Protein AF-A0A3S1TI71-F1 (afdb_monomer_lite)

Foldseek 3Di:
DKWKDKQNHTWDWDDDPPDIDTDDDDPLCQLQDQDDPVDGHQHIKMKMKDADPVGDIDIDMDGPHHDD

pLDDT: mean 94.46, std 3.44, range [77.56, 98.5]

Structure (mmCIF, N/CA/C/O backbone):
data_AF-A0A3S1TI71-F1
#
_entry.id   AF-A0A3S1TI71-F1
#
loop_
_atom_site.group_PDB
_atom_site.id
_atom_site.type_symbol
_atom_site.label_atom_id
_atom_site.label_alt_id
_atom_site.label_comp_id
_atom_site.label_asym_id
_atom_site.label_entity_id
_atom_site.label_seq_id
_atom_site.pdbx_PDB_ins_code
_atom_site.Cartn_x
_atom_site.Cartn_y
_atom_site.Cartn_z
_atom_site.occupancy
_atom_site.B_iso_or_equiv
_atom_site.auth_seq_id
_atom_site.auth_comp_id
_atom_site.auth_asym_id
_atom_site.auth_atom_id
_atom_site.pdbx_PDB_model_num
ATOM 1 N N . SER A 1 1 ? -8.281 5.704 15.654 1.00 90.12 1 SER A N 1
ATOM 2 C CA . SER A 1 1 ? -7.963 6.401 14.394 1.00 90.12 1 SER A CA 1
ATOM 3 C C . SER A 1 1 ? -7.292 5.447 13.416 1.00 90.12 1 SER A C 1
ATOM 5 O O . SER A 1 1 ? -6.642 4.500 13.846 1.00 90.12 1 SER A O 1
ATOM 7 N N . VAL A 1 2 ? -7.469 5.680 12.114 1.00 95.12 2 VAL A N 1
ATOM 8 C CA . VAL A 1 2 ? -6.796 4.934 11.039 1.00 95.12 2 VAL A CA 1
ATOM 9 C C . VAL A 1 2 ? -5.941 5.922 10.259 1.00 95.12 2 VAL A C 1
ATOM 11 O O . VAL A 1 2 ? -6.442 6.976 9.871 1.00 95.12 2 VAL A O 1
ATOM 14 N N . LYS A 1 3 ? -4.665 5.603 10.058 1.00 97.12 3 LYS A N 1
ATOM 15 C CA . LYS A 1 3 ? -3.742 6.382 9.229 1.00 97.12 3 LYS A CA 1
ATOM 16 C C . LYS A 1 3 ? -3.161 5.473 8.162 1.00 97.12 3 LYS A C 1
ATOM 18 O O . LYS A 1 3 ? -2.664 4.399 8.493 1.00 97.12 3 LYS A O 1
ATOM 23 N N . VAL A 1 4 ? -3.219 5.910 6.912 1.00 98.06 4 VAL A N 1
ATOM 24 C CA . VAL A 1 4 ? -2.628 5.201 5.776 1.00 98.06 4 VAL A CA 1
ATOM 25 C C . VAL A 1 4 ? -1.645 6.136 5.091 1.00 98.06 4 VAL A C 1
ATOM 27 O O . VAL A 1 4 ? -1.934 7.325 4.967 1.00 98.06 4 VAL A O 1
ATOM 30 N N . HIS A 1 5 ? -0.502 5.604 4.669 1.00 98.50 5 HIS A N 1
ATOM 31 C CA . HIS A 1 5 ? 0.487 6.338 3.887 1.00 98.50 5 HIS A CA 1
ATOM 32 C C . HIS A 1 5 ? 0.898 5.531 2.660 1.00 98.50 5 HIS A C 1
ATOM 34 O O . HIS A 1 5 ? 0.957 4.300 2.715 1.00 98.50 5 HIS A O 1
ATOM 40 N N . VAL A 1 6 ? 1.223 6.231 1.577 1.00 98.12 6 VAL A N 1
ATOM 41 C CA . VAL A 1 6 ? 1.829 5.662 0.371 1.00 98.12 6 VAL A CA 1
ATOM 42 C C . VAL A 1 6 ? 3.160 6.360 0.149 1.00 98.12 6 VAL A C 1
ATOM 44 O O . VAL A 1 6 ? 3.202 7.578 0.028 1.00 98.12 6 VAL A O 1
ATOM 47 N N . ASN A 1 7 ? 4.257 5.602 0.150 1.00 96.38 7 ASN A N 1
ATOM 48 C CA . ASN A 1 7 ? 5.623 6.136 0.042 1.00 96.38 7 ASN A CA 1
ATOM 49 C C . ASN A 1 7 ? 5.951 7.222 1.088 1.00 96.38 7 ASN A C 1
ATOM 51 O O . ASN A 1 7 ? 6.729 8.131 0.827 1.00 96.38 7 ASN A O 1
ATOM 55 N N . GLY A 1 8 ? 5.354 7.119 2.281 1.00 96.38 8 GLY A N 1
ATOM 56 C CA . GLY A 1 8 ? 5.505 8.097 3.365 1.00 96.38 8 GLY A CA 1
ATOM 57 C C . GLY A 1 8 ? 4.488 9.242 3.335 1.00 96.38 8 GLY A C 1
ATOM 58 O O . GLY A 1 8 ? 4.252 9.851 4.375 1.00 96.38 8 GLY A O 1
ATOM 59 N N . GLU A 1 9 ? 3.809 9.464 2.209 1.00 98.00 9 GLU A N 1
ATOM 60 C CA . GLU A 1 9 ? 2.810 10.524 2.065 1.00 98.00 9 GLU A CA 1
ATOM 61 C C . GLU A 1 9 ? 1.442 10.099 2.617 1.00 98.00 9 GLU A C 1
ATOM 63 O O . GLU A 1 9 ? 0.999 8.974 2.363 1.00 98.00 9 GLU A O 1
ATOM 68 N N . PRO A 1 10 ? 0.744 10.961 3.379 1.00 97.81 10 PRO A N 1
ATOM 69 C CA . PRO A 1 10 ? -0.529 10.616 3.998 1.00 97.81 10 PRO A CA 1
ATOM 70 C C . PRO A 1 10 ? -1.658 10.473 2.970 1.00 97.81 10 PRO A C 1
ATOM 72 O O . PRO A 1 10 ? -1.823 11.293 2.070 1.00 97.81 10 PRO A O 1
ATOM 75 N N . VAL A 1 11 ? -2.502 9.458 3.159 1.00 98.12 11 VAL A N 1
ATOM 76 C CA . VAL A 1 11 ? -3.722 9.243 2.371 1.00 98.12 11 VAL A CA 1
ATOM 77 C C . VAL A 1 11 ? -4.925 9.806 3.117 1.00 98.12 11 VAL A C 1
ATOM 79 O O . VAL A 1 11 ? -5.141 9.503 4.293 1.00 98.12 11 VAL A O 1
ATOM 82 N N . ALA A 1 12 ? -5.748 10.593 2.423 1.00 96.81 12 ALA A N 1
ATOM 83 C CA . ALA A 1 12 ? -7.023 11.054 2.956 1.00 96.81 12 ALA A CA 1
ATOM 84 C C . ALA A 1 12 ? -7.981 9.866 3.143 1.00 96.81 12 ALA A C 1
ATOM 86 O O . ALA A 1 12 ? -8.345 9.184 2.182 1.00 96.81 12 ALA A O 1
ATOM 87 N N . MET A 1 13 ? -8.388 9.623 4.391 1.00 96.12 13 MET A N 1
ATOM 88 C CA . MET A 1 13 ? -9.233 8.486 4.754 1.00 96.12 13 MET A CA 1
ATOM 89 C C . MET A 1 13 ? -10.677 8.915 5.002 1.00 96.12 13 MET A C 1
ATOM 91 O O . MET A 1 13 ? -10.951 9.842 5.761 1.00 96.12 13 MET A O 1
ATOM 95 N N . GLN A 1 14 ? -11.605 8.170 4.416 1.00 95.69 14 GLN A N 1
ATOM 96 C CA . GLN A 1 14 ? -13.041 8.245 4.641 1.00 95.69 14 GLN A CA 1
ATOM 97 C C . GLN A 1 14 ? -13.482 7.030 5.455 1.00 95.69 14 GLN A C 1
ATOM 99 O O . GLN A 1 14 ? -13.028 5.908 5.212 1.00 95.69 14 GLN A O 1
ATOM 104 N N . ARG A 1 15 ? -14.388 7.237 6.413 1.00 93.25 15 ARG A N 1
ATOM 105 C CA . ARG A 1 15 ? -14.935 6.168 7.253 1.00 93.25 15 ARG A CA 1
ATOM 106 C C . ARG A 1 15 ? -16.447 6.083 7.089 1.00 93.25 15 ARG A C 1
ATOM 108 O O . ARG A 1 15 ? -17.140 7.079 7.250 1.00 93.25 15 ARG A O 1
ATOM 115 N N . SER A 1 16 ? -16.943 4.877 6.833 1.00 93.44 16 SER A N 1
ATOM 116 C CA . SER A 1 16 ? -18.368 4.543 6.849 1.00 93.44 16 SER A CA 1
ATOM 117 C C . SER A 1 16 ? -18.571 3.329 7.753 1.00 93.44 16 SER A C 1
ATOM 119 O O . SER A 1 16 ? -18.213 2.201 7.405 1.00 93.44 16 SER A O 1
ATOM 121 N N . GLY A 1 17 ? -19.046 3.576 8.978 1.00 90.25 17 GLY A N 1
ATOM 122 C CA . GLY A 1 17 ? -19.128 2.559 10.029 1.00 90.25 17 GLY A CA 1
ATOM 123 C C . GLY A 1 17 ? -17.763 1.925 10.333 1.00 90.25 17 GLY A C 1
ATOM 124 O O . GLY A 1 17 ? -16.820 2.600 10.761 1.00 90.25 17 GLY A O 1
ATOM 125 N N . ALA A 1 18 ? -17.652 0.614 10.108 1.00 89.12 18 ALA A N 1
ATOM 126 C CA . ALA A 1 18 ? -16.410 -0.142 10.282 1.00 89.12 18 ALA A CA 1
ATOM 127 C C . ALA A 1 18 ? -15.469 -0.081 9.062 1.00 89.12 18 ALA A C 1
ATOM 129 O O . ALA A 1 18 ? -14.296 -0.433 9.175 1.00 89.12 18 ALA A O 1
ATOM 130 N N . ARG A 1 19 ? -15.949 0.378 7.900 1.00 92.50 19 ARG A N 1
ATOM 131 C CA . ARG A 1 19 ? -15.160 0.437 6.667 1.00 92.50 19 ARG A CA 1
ATOM 132 C C . ARG A 1 19 ? -14.365 1.737 6.601 1.00 92.50 19 ARG A C 1
ATOM 134 O O . ARG A 1 19 ? -14.924 2.816 6.789 1.00 92.50 19 ARG A O 1
ATOM 141 N N . CYS A 1 20 ? -13.078 1.629 6.281 1.00 93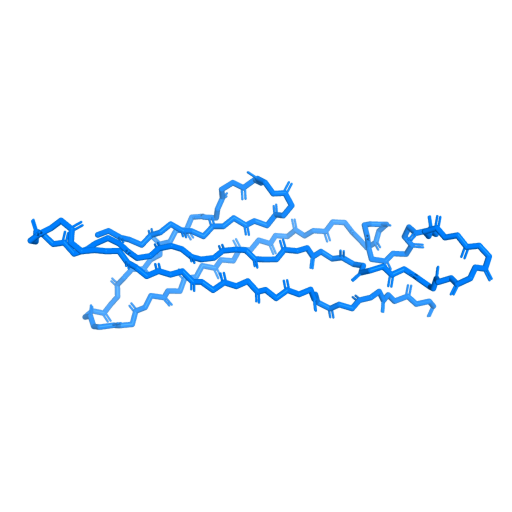.94 20 CYS A N 1
ATOM 142 C CA . CYS A 1 20 ? -12.221 2.767 5.953 1.00 93.94 20 CYS A CA 1
ATOM 143 C C . CYS A 1 20 ? -11.748 2.646 4.502 1.00 93.94 20 CYS A C 1
ATOM 145 O O . CYS A 1 20 ? -11.317 1.572 4.083 1.00 93.94 20 CYS A O 1
ATOM 147 N N . CYS A 1 21 ? -11.821 3.735 3.744 1.00 95.44 21 CYS A N 1
ATOM 148 C CA . CYS A 1 21 ? -11.353 3.812 2.362 1.00 95.44 21 CYS A CA 1
ATOM 149 C C . CYS A 1 21 ? -10.514 5.072 2.166 1.00 95.44 21 CYS A C 1
ATOM 151 O O . CYS A 1 21 ? -10.748 6.081 2.819 1.00 95.44 21 CYS A O 1
ATOM 153 N N . GLY A 1 22 ? -9.542 5.008 1.269 1.00 95.19 22 GLY A N 1
ATOM 154 C CA . GLY A 1 22 ? -8.714 6.138 0.873 1.00 95.19 22 GLY A CA 1
ATOM 155 C C . GLY A 1 22 ? -8.126 5.865 -0.501 1.00 95.19 22 GLY A C 1
ATOM 156 O O . GLY A 1 22 ? -8.099 4.715 -0.946 1.00 95.19 22 GLY A O 1
ATOM 157 N N . GLN A 1 23 ? -7.687 6.918 -1.179 1.00 96.12 23 GLN A N 1
ATOM 158 C CA . GLN A 1 23 ? -7.088 6.818 -2.503 1.00 96.12 23 GLN A CA 1
ATOM 159 C C . GLN A 1 23 ? -5.863 7.723 -2.586 1.00 96.12 23 GLN A C 1
ATOM 161 O O . GLN A 1 23 ? -5.870 8.836 -2.065 1.00 96.12 23 GLN A O 1
ATOM 166 N N . ALA A 1 24 ? -4.828 7.234 -3.263 1.00 96.12 24 ALA A N 1
ATOM 167 C CA . ALA A 1 24 ? -3.651 8.003 -3.627 1.00 96.12 24 ALA A CA 1
ATOM 168 C C . ALA A 1 24 ? -3.370 7.802 -5.117 1.00 96.12 24 ALA A C 1
ATOM 170 O O . ALA A 1 24 ? -3.489 6.687 -5.629 1.00 96.12 24 ALA A O 1
ATOM 171 N N . LEU A 1 25 ? -2.997 8.883 -5.798 1.00 96.12 25 LEU A N 1
ATOM 172 C CA . LEU A 1 25 ? -2.440 8.830 -7.145 1.00 96.12 25 LEU A CA 1
ATOM 173 C C . LEU A 1 25 ? -0.922 8.827 -7.021 1.00 96.12 25 LEU A C 1
ATOM 175 O O . LEU A 1 25 ? -0.355 9.705 -6.373 1.00 96.12 25 LEU A O 1
ATOM 179 N N . VAL A 1 26 ? -0.277 7.844 -7.641 1.00 95.25 26 VAL A N 1
ATOM 180 C CA . VAL A 1 26 ? 1.179 7.718 -7.636 1.00 95.25 26 VAL A CA 1
ATOM 181 C C . VAL A 1 26 ? 1.688 7.742 -9.074 1.00 95.25 26 VAL A C 1
ATOM 183 O O . VAL A 1 26 ? 1.115 7.048 -9.920 1.00 95.25 26 VAL A O 1
ATOM 186 N N . PRO A 1 27 ? 2.749 8.509 -9.384 1.00 94.69 27 PRO A N 1
ATOM 187 C CA . PRO A 1 27 ? 3.366 8.469 -10.702 1.00 94.69 27 PRO A CA 1
ATOM 188 C C . PRO A 1 27 ? 3.826 7.053 -11.061 1.00 94.69 27 PRO A C 1
ATOM 190 O O . PRO A 1 27 ? 4.473 6.380 -10.257 1.00 94.69 27 PRO A O 1
ATOM 193 N N . ALA A 1 28 ? 3.576 6.628 -12.303 1.00 94.56 28 ALA A N 1
ATOM 194 C CA . ALA A 1 28 ? 4.034 5.328 -12.806 1.00 94.56 28 ALA A CA 1
ATOM 195 C C . ALA A 1 28 ? 5.557 5.146 -12.666 1.00 94.56 28 ALA A C 1
ATOM 197 O O . ALA A 1 28 ? 6.026 4.035 -12.426 1.00 94.56 28 ALA A O 1
ATOM 198 N N . ALA A 1 29 ? 6.316 6.248 -12.716 1.00 94.00 29 ALA A N 1
ATOM 199 C CA . ALA A 1 29 ? 7.756 6.255 -12.492 1.00 94.00 29 ALA A CA 1
ATOM 200 C C . ALA A 1 29 ? 8.155 5.622 -11.145 1.00 94.00 29 ALA A C 1
ATOM 202 O O . ALA A 1 29 ? 9.154 4.913 -11.102 1.00 94.00 29 ALA A O 1
ATOM 203 N N . GLU A 1 30 ? 7.373 5.785 -10.068 1.00 94.62 30 GLU A N 1
ATOM 204 C CA . GLU A 1 30 ? 7.650 5.117 -8.781 1.00 94.62 30 GLU A CA 1
ATOM 205 C C . GLU A 1 30 ? 7.601 3.591 -8.897 1.00 94.62 30 GLU A C 1
ATOM 207 O O . GLU A 1 30 ? 8.356 2.878 -8.238 1.00 94.62 30 GLU A O 1
ATOM 212 N N . HIS A 1 31 ? 6.736 3.084 -9.775 1.00 94.56 31 HIS A N 1
ATOM 213 C CA . HIS A 1 31 ? 6.583 1.659 -10.038 1.00 94.56 31 HIS A CA 1
ATOM 214 C C . HIS A 1 31 ? 7.601 1.118 -11.038 1.00 94.56 31 HIS A C 1
ATOM 216 O O . HIS A 1 31 ? 7.876 -0.076 -11.020 1.00 94.56 31 HIS A O 1
ATOM 222 N N . GLN A 1 32 ? 8.221 1.981 -11.837 1.00 94.69 32 GLN A N 1
ATOM 223 C CA . GLN A 1 32 ? 9.262 1.613 -12.799 1.00 94.69 32 GLN A CA 1
ATOM 224 C C . GLN A 1 32 ? 10.683 1.816 -12.270 1.00 94.69 32 GLN A C 1
ATOM 226 O O . GLN A 1 32 ? 11.637 1.359 -12.897 1.00 94.69 32 GLN A O 1
ATOM 231 N N . ARG A 1 33 ? 10.852 2.500 -11.129 1.00 90.50 33 ARG A N 1
ATOM 232 C CA . ARG A 1 33 ? 12.172 2.794 -10.562 1.00 90.50 33 ARG A CA 1
ATOM 233 C C . ARG A 1 33 ? 12.988 1.519 -10.395 1.00 90.50 33 ARG A C 1
ATOM 235 O O . ARG A 1 33 ? 12.662 0.646 -9.589 1.00 90.50 33 ARG A O 1
ATOM 242 N N . PHE A 1 34 ? 14.079 1.455 -11.149 1.00 90.44 34 PHE A N 1
ATOM 243 C CA . PHE A 1 34 ? 15.069 0.401 -11.036 1.00 90.44 34 PHE A CA 1
ATOM 244 C C . PHE A 1 34 ? 15.658 0.404 -9.629 1.00 90.44 34 PHE A C 1
ATOM 246 O O . PHE A 1 34 ? 16.151 1.429 -9.158 1.00 90.44 34 PHE A O 1
ATOM 253 N N . HIS A 1 35 ? 15.600 -0.748 -8.967 1.00 87.25 35 HIS A N 1
ATOM 254 C CA . HIS A 1 35 ? 16.224 -0.902 -7.666 1.00 87.25 35 HIS A CA 1
ATOM 255 C C . HIS A 1 35 ? 17.705 -1.257 -7.821 1.00 87.25 35 HIS A C 1
ATOM 257 O O . HIS A 1 35 ? 18.575 -0.482 -7.431 1.00 87.25 35 HIS A O 1
ATOM 263 N N . SER A 1 36 ? 18.010 -2.432 -8.384 1.00 90.69 36 SER A N 1
ATOM 264 C CA . SER A 1 36 ? 19.386 -2.864 -8.648 1.00 90.69 36 SER A CA 1
ATOM 265 C C . SER A 1 36 ? 19.438 -4.018 -9.651 1.00 90.69 36 SER A C 1
ATOM 267 O O . SER A 1 36 ? 18.422 -4.614 -9.995 1.00 90.69 36 SER A O 1
ATOM 269 N N . VAL A 1 37 ? 20.640 -4.401 -10.090 1.00 93.19 37 VAL A N 1
ATOM 270 C CA . VAL A 1 37 ? 20.823 -5.521 -11.037 1.00 93.19 37 VAL A CA 1
ATOM 271 C C . VAL A 1 37 ? 20.353 -6.874 -10.485 1.00 93.19 37 VAL A C 1
ATOM 273 O O . VAL A 1 37 ? 20.148 -7.814 -11.241 1.00 93.19 37 VAL A O 1
ATOM 276 N N . TRP A 1 38 ? 20.150 -6.969 -9.170 1.00 93.31 38 TRP A N 1
ATOM 277 C CA . TRP A 1 38 ? 19.706 -8.181 -8.480 1.00 93.31 38 TRP A CA 1
ATOM 278 C C . TRP A 1 38 ? 18.213 -8.176 -8.164 1.00 93.31 38 TRP A C 1
ATOM 280 O O . TRP A 1 38 ? 17.684 -9.174 -7.675 1.00 93.31 38 TRP A O 1
ATOM 290 N N . ARG A 1 39 ? 17.533 -7.041 -8.361 1.00 88.06 39 ARG A N 1
ATOM 291 C CA . ARG A 1 39 ? 16.147 -6.879 -7.936 1.00 88.06 39 ARG A CA 1
ATOM 292 C C . ARG A 1 39 ? 15.422 -5.854 -8.794 1.00 88.06 39 ARG A C 1
ATOM 294 O O . ARG A 1 39 ? 15.850 -4.707 -8.899 1.00 88.06 39 ARG A O 1
ATOM 301 N N . GLY A 1 40 ? 14.302 -6.287 -9.369 1.00 89.19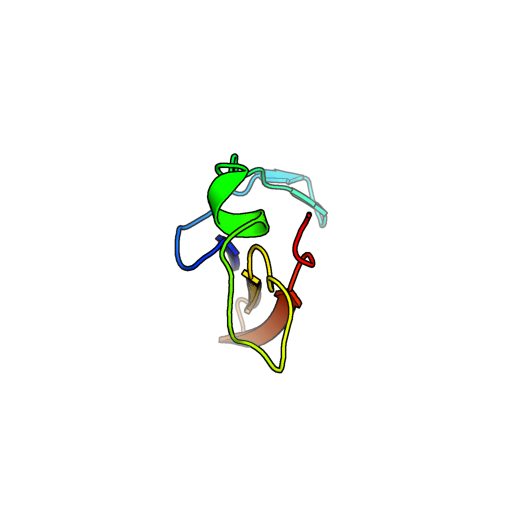 40 GLY A N 1
ATOM 302 C CA . GLY A 1 40 ? 13.397 -5.420 -10.117 1.00 89.19 40 GLY A CA 1
ATOM 303 C C . GLY A 1 40 ? 12.791 -4.312 -9.254 1.00 89.19 40 GLY A C 1
ATOM 304 O O . GLY A 1 40 ? 13.031 -4.224 -8.047 1.00 89.19 40 GLY A O 1
ATOM 305 N N . SER A 1 41 ? 11.996 -3.459 -9.887 1.00 92.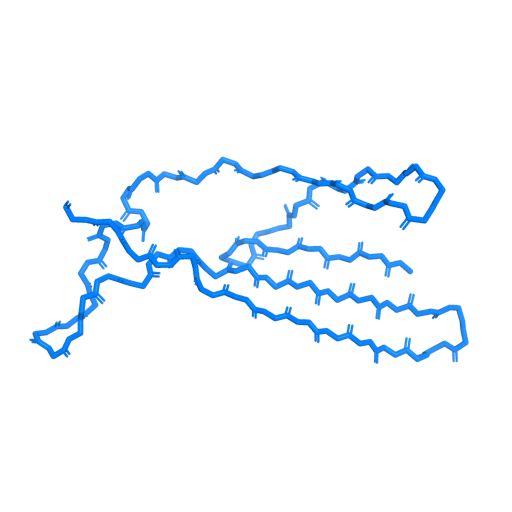56 41 SER A N 1
ATOM 306 C CA . SER A 1 41 ? 11.293 -2.373 -9.215 1.00 92.56 41 SER A CA 1
ATOM 307 C C . SER A 1 41 ? 10.390 -2.890 -8.084 1.00 92.56 41 SER A C 1
ATOM 309 O O . SER A 1 41 ? 9.708 -3.910 -8.204 1.00 92.56 41 SER A O 1
ATOM 311 N N . TYR A 1 42 ? 10.385 -2.178 -6.953 1.00 91.19 42 TYR A N 1
ATOM 312 C CA . TYR A 1 42 ? 9.491 -2.490 -5.832 1.00 91.19 42 TYR A CA 1
ATOM 313 C C . TYR A 1 42 ? 8.085 -1.936 -6.028 1.00 91.19 42 TYR A C 1
ATOM 315 O O . TYR A 1 42 ? 7.121 -2.504 -5.522 1.00 91.19 42 TYR A O 1
ATOM 323 N N . GLY A 1 43 ? 7.962 -0.822 -6.742 1.00 94.62 43 GLY A N 1
ATOM 324 C CA . GLY A 1 43 ? 6.764 -0.004 -6.682 1.00 94.62 43 GLY A CA 1
ATOM 325 C C . GLY A 1 43 ? 6.521 0.595 -5.312 1.00 94.62 43 GLY A C 1
ATOM 326 O O . GLY A 1 43 ? 7.419 0.700 -4.477 1.00 94.62 43 GLY A O 1
ATOM 327 N N . SER A 1 44 ? 5.293 1.052 -5.115 1.00 96.06 44 SER A N 1
ATOM 328 C CA . SER A 1 44 ? 4.936 1.827 -3.935 1.00 96.06 44 SER A CA 1
ATOM 329 C C . SER A 1 44 ? 4.763 0.951 -2.705 1.00 96.06 44 SER A C 1
ATOM 331 O O . SER A 1 44 ? 4.179 -0.136 -2.787 1.00 96.06 44 SER A O 1
ATOM 333 N N . ILE A 1 45 ? 5.207 1.458 -1.558 1.00 96.69 45 ILE A N 1
ATOM 334 C CA . ILE A 1 45 ? 4.908 0.885 -0.248 1.00 96.69 45 ILE A CA 1
ATOM 335 C C . ILE A 1 45 ? 3.671 1.558 0.342 1.00 96.69 45 ILE A C 1
ATOM 337 O O . ILE A 1 45 ? 3.577 2.783 0.400 1.00 96.69 45 ILE A O 1
ATOM 341 N N . VAL A 1 46 ? 2.732 0.745 0.810 1.00 97.94 46 VAL A N 1
ATOM 342 C CA . VAL A 1 46 ? 1.535 1.181 1.525 1.00 97.94 46 VAL A CA 1
ATOM 343 C C . VAL A 1 46 ? 1.678 0.761 2.976 1.00 97.94 46 VAL A C 1
ATOM 345 O O . VAL A 1 46 ? 1.936 -0.410 3.251 1.00 97.94 46 VAL A O 1
ATOM 348 N N . THR A 1 47 ? 1.492 1.689 3.908 1.00 98.38 47 THR A N 1
ATOM 349 C CA . THR A 1 47 ? 1.455 1.393 5.345 1.00 98.38 47 THR A CA 1
ATOM 350 C C . THR A 1 47 ? 0.118 1.816 5.928 1.00 98.38 47 THR A C 1
ATOM 352 O O . THR A 1 47 ? -0.416 2.867 5.585 1.00 98.38 47 THR A O 1
ATOM 355 N N . ALA A 1 48 ? -0.437 0.998 6.816 1.00 97.81 48 ALA A N 1
ATOM 356 C CA . ALA A 1 48 ? -1.671 1.281 7.530 1.00 97.81 48 ALA A CA 1
ATOM 357 C C . ALA A 1 48 ? -1.457 1.063 9.026 1.00 97.81 48 ALA A C 1
ATOM 359 O O . ALA A 1 48 ? -0.926 0.034 9.438 1.00 97.81 48 ALA A O 1
ATOM 360 N N . ILE A 1 49 ? -1.887 2.025 9.838 1.00 97.38 49 ILE A N 1
ATOM 361 C CA . ILE A 1 49 ? -1.818 1.969 11.298 1.00 97.38 49 ILE A CA 1
ATOM 362 C C . ILE A 1 49 ? -3.207 2.262 11.853 1.00 97.38 49 ILE A C 1
ATOM 364 O O . ILE A 1 49 ? -3.817 3.288 11.537 1.00 97.38 49 ILE A O 1
ATOM 368 N N . VAL A 1 50 ? -3.692 1.374 12.715 1.00 95.75 50 VAL A N 1
ATOM 369 C CA . VAL A 1 50 ? -4.910 1.568 13.498 1.00 95.75 50 VAL A CA 1
ATOM 370 C C . VAL A 1 50 ? -4.518 1.749 14.955 1.00 95.75 50 VAL A C 1
ATOM 372 O O . VAL A 1 50 ? -3.797 0.925 15.509 1.00 95.75 50 VAL A O 1
ATOM 375 N N . ARG A 1 51 ? -5.024 2.812 15.578 1.00 95.75 51 ARG A N 1
ATOM 376 C CA . ARG A 1 51 ? -4.962 3.047 17.026 1.00 95.75 51 ARG A CA 1
ATOM 377 C C . ARG A 1 51 ? -6.383 3.014 17.585 1.00 95.75 51 ARG A C 1
ATOM 379 O O . ARG A 1 51 ? -7.235 3.761 17.100 1.00 95.75 51 ARG A O 1
ATOM 386 N N . LEU A 1 52 ? -6.645 2.171 18.574 1.00 93.06 52 LEU A N 1
ATOM 387 C CA . LEU A 1 52 ? -7.913 2.127 19.306 1.00 93.06 52 LEU A CA 1
ATOM 388 C C . LEU A 1 52 ? -7.925 3.174 20.432 1.00 93.06 52 LEU A C 1
ATOM 390 O O . LEU A 1 52 ? -6.879 3.707 20.804 1.00 93.06 52 LEU A O 1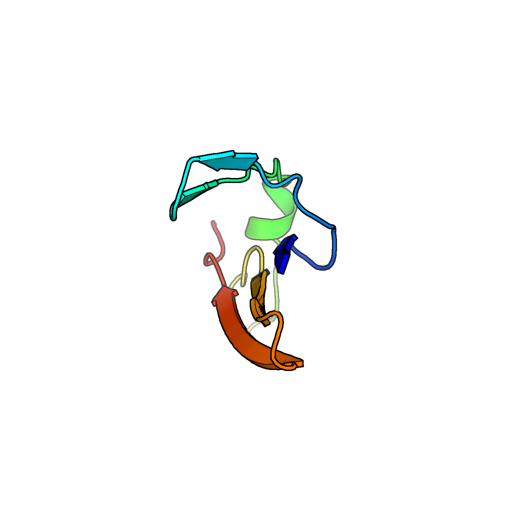
ATOM 394 N N . GLU A 1 53 ? -9.110 3.492 20.952 1.00 93.50 53 GLU A N 1
ATOM 395 C CA . GLU A 1 53 ? -9.280 4.476 22.039 1.00 93.50 53 GLU A CA 1
ATOM 396 C C . GLU A 1 53 ? -8.590 4.039 23.335 1.00 93.50 53 GLU A C 1
ATOM 398 O O . GLU A 1 53 ? -8.044 4.868 24.053 1.00 93.50 53 GLU A O 1
ATOM 403 N N . ASP A 1 54 ? -8.517 2.728 23.570 1.00 95.50 54 ASP A N 1
ATOM 404 C CA . ASP A 1 54 ? -7.809 2.117 24.700 1.00 95.50 54 ASP A CA 1
ATOM 405 C C . ASP A 1 54 ? -6.273 2.132 24.563 1.00 95.50 54 ASP A C 1
ATOM 407 O O . ASP A 1 54 ? -5.559 1.528 25.361 1.00 95.50 54 ASP A O 1
ATOM 411 N N . GLY A 1 55 ? -5.744 2.797 23.533 1.00 95.00 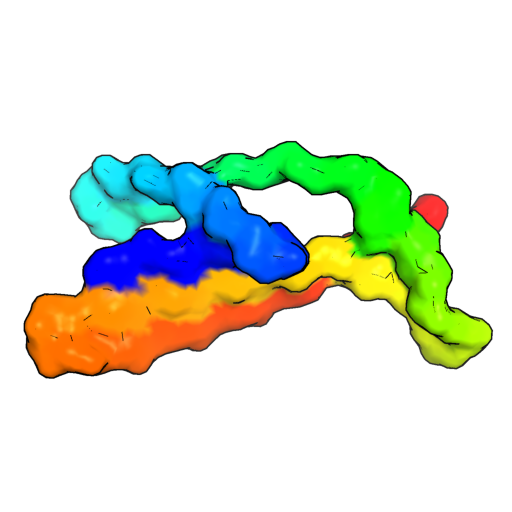55 GLY A N 1
ATOM 412 C CA . GLY A 1 55 ? -4.312 2.930 23.303 1.00 95.00 55 GLY A CA 1
ATOM 413 C C . GLY A 1 55 ? -3.670 1.756 22.562 1.00 95.00 55 GLY A C 1
ATOM 414 O O . GLY A 1 55 ? -2.519 1.886 22.139 1.00 95.00 55 GLY A O 1
ATOM 415 N N . ARG A 1 56 ? -4.368 0.641 22.312 1.00 97.38 56 ARG A N 1
ATOM 416 C CA . ARG A 1 56 ? -3.809 -0.458 21.508 1.00 97.38 56 ARG A CA 1
ATOM 417 C C . ARG A 1 56 ? -3.590 -0.025 20.061 1.00 97.38 56 ARG A C 1
ATOM 419 O O . ARG A 1 56 ? -4.356 0.764 19.506 1.00 97.38 56 ARG A O 1
ATOM 426 N N . SER A 1 57 ? -2.544 -0.566 19.446 1.00 97.25 57 SER A N 1
ATOM 427 C CA . SER A 1 57 ? -2.213 -0.320 18.043 1.00 97.25 57 SER A CA 1
ATOM 428 C C . SER A 1 57 ? -2.002 -1.616 17.287 1.00 97.25 57 SER A C 1
ATOM 430 O O . SER A 1 57 ? -1.456 -2.573 17.829 1.00 97.25 57 SER A O 1
ATOM 432 N N . ALA A 1 58 ? -2.359 -1.596 16.011 1.00 97.31 58 ALA A N 1
ATOM 433 C CA . ALA A 1 58 ? -1.967 -2.596 15.034 1.00 97.31 58 ALA A CA 1
ATOM 434 C C . ALA A 1 58 ? -1.529 -1.892 13.750 1.00 97.31 58 ALA A C 1
ATOM 436 O O . ALA A 1 58 ? -1.948 -0.765 13.469 1.00 97.31 58 ALA A O 1
ATOM 437 N N . GLY A 1 59 ? -0.692 -2.557 12.965 1.00 97.19 59 GLY A N 1
ATOM 438 C CA . GLY A 1 59 ? -0.260 -2.043 11.678 1.00 97.19 59 GLY A CA 1
ATOM 439 C C . GLY A 1 59 ? -0.044 -3.155 10.668 1.00 97.19 59 GLY A C 1
ATOM 440 O O . GLY A 1 59 ? 0.167 -4.309 11.033 1.00 97.19 59 GLY A O 1
ATOM 441 N N . ALA A 1 60 ? -0.108 -2.782 9.398 1.00 98.00 60 ALA A N 1
ATOM 442 C CA . ALA A 1 60 ? 0.213 -3.637 8.269 1.00 98.00 60 ALA A CA 1
ATOM 443 C C . ALA A 1 60 ? 0.913 -2.805 7.193 1.00 98.00 60 ALA A C 1
ATOM 445 O O . ALA A 1 60 ? 0.724 -1.588 7.110 1.00 98.00 60 ALA A O 1
ATOM 446 N N . TYR A 1 61 ? 1.708 -3.465 6.358 1.00 97.50 61 TYR A N 1
ATOM 447 C CA . TYR A 1 61 ? 2.271 -2.850 5.166 1.00 97.50 61 TYR A CA 1
ATOM 448 C C . TYR A 1 61 ? 2.260 -3.828 3.996 1.00 97.50 61 TYR A C 1
ATOM 450 O O . TYR A 1 61 ? 2.230 -5.043 4.188 1.00 97.50 61 TYR A O 1
ATOM 458 N N . LEU A 1 62 ? 2.285 -3.279 2.786 1.00 96.88 62 LEU A N 1
ATOM 459 C CA . LEU A 1 62 ? 2.390 -4.028 1.542 1.00 96.88 62 LEU A CA 1
ATOM 460 C C . LEU A 1 62 ? 3.252 -3.243 0.556 1.00 96.88 62 LEU A C 1
ATOM 462 O O . LEU A 1 62 ? 3.176 -2.018 0.494 1.00 96.88 62 LEU A O 1
ATOM 466 N N . VAL A 1 63 ? 4.029 -3.958 -0.248 1.00 95.00 63 VAL A N 1
ATOM 467 C CA . VAL A 1 63 ? 4.677 -3.412 -1.439 1.00 95.00 63 VAL A CA 1
ATOM 468 C C . VAL A 1 63 ? 3.838 -3.815 -2.650 1.00 95.00 63 VAL A C 1
ATOM 470 O O . VAL A 1 63 ? 3.551 -4.994 -2.836 1.00 95.00 63 VAL A O 1
ATOM 473 N N . THR A 1 64 ? 3.410 -2.832 -3.441 1.00 94.06 64 THR A N 1
ATOM 474 C CA . THR A 1 64 ? 2.479 -3.025 -4.574 1.00 94.06 64 THR A CA 1
ATOM 475 C C . THR A 1 64 ? 3.064 -3.825 -5.736 1.00 94.06 64 THR A C 1
ATOM 477 O O . THR A 1 64 ? 2.310 -4.309 -6.575 1.00 94.06 64 THR A O 1
ATOM 480 N N . GLY A 1 65 ? 4.386 -3.992 -5.765 1.00 92.62 65 GLY A N 1
ATOM 481 C CA . GLY A 1 65 ? 5.092 -4.553 -6.901 1.00 92.62 65 GLY A CA 1
ATOM 482 C C . GLY A 1 65 ? 5.418 -3.467 -7.918 1.00 92.62 65 GLY A C 1
ATOM 483 O O . GLY A 1 65 ? 4.653 -2.523 -8.152 1.00 92.62 65 GLY A O 1
ATOM 484 N N . GLY A 1 66 ? 6.603 -3.590 -8.500 1.00 92.19 66 GLY A N 1
ATOM 485 C CA . GLY A 1 66 ? 6.990 -2.762 -9.618 1.00 92.19 66 GLY A CA 1
ATOM 486 C C . GLY A 1 66 ? 6.269 -3.159 -10.900 1.00 92.19 66 GLY A C 1
ATOM 487 O O . GLY A 1 66 ? 5.723 -4.256 -11.020 1.00 92.19 66 GLY A O 1
ATOM 488 N N . ILE A 1 67 ? 6.297 -2.251 -11.865 1.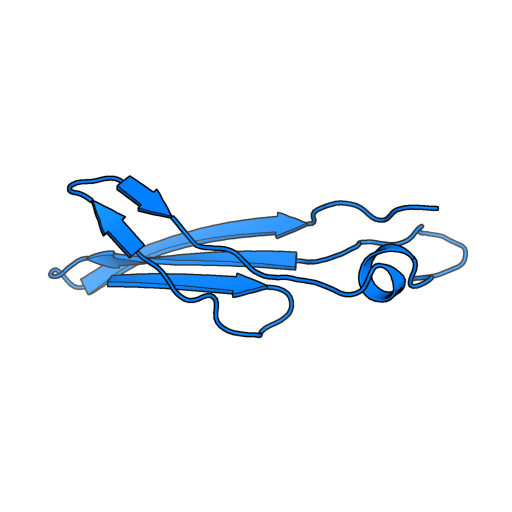00 90.50 67 ILE A N 1
ATOM 489 C CA . ILE A 1 67 ? 5.872 -2.478 -13.243 1.00 90.50 67 ILE A CA 1
ATOM 490 C C . ILE A 1 67 ? 7.077 -2.237 -14.156 1.00 90.50 67 ILE A C 1
ATOM 492 O O . ILE A 1 67 ? 7.921 -1.388 -13.855 1.00 90.50 67 ILE A O 1
ATOM 496 N N . GLY A 1 68 ? 7.166 -3.009 -15.234 1.00 77.56 68 GLY A N 1
ATOM 497 C CA . GLY A 1 68 ? 8.203 -2.932 -16.262 1.00 77.56 68 GLY A CA 1
ATOM 498 C C . GLY A 1 68 ? 7.568 -2.894 -17.636 1.00 77.56 68 GLY A C 1
ATOM 499 O O . GLY A 1 68 ? 6.525 -3.567 -17.797 1.00 77.56 68 GLY A O 1
#

Sequence (68 aa):
SVKVHVNGEPVAMQRSGARCCGQALVPAAEHQRFHSVWRGSYGSIVTAIVRLEDGRSAGAYLVTGGIG

Secondary structure (DSSP, 8-state):
-EEEEETTEEEPEEEETTEEEE-----HHHHH---BTTB-----EEEEEEE-TTS-EEEEEEE-----

Radius of gyration: 14.53 Å; chains: 1; bounding box: 40×19×41 Å